Protein AF-A0A9P5J1H8-F1 (afdb_monomer)

Mean predicted aligned error: 4.04 Å

Structure (mmCIF, N/CA/C/O backbone):
data_AF-A0A9P5J1H8-F1
#
_entry.id   AF-A0A9P5J1H8-F1
#
loop_
_atom_site.group_PDB
_atom_site.id
_atom_site.type_symbol
_atom_site.label_atom_id
_atom_site.label_alt_id
_atom_site.label_comp_id
_atom_site.label_asym_id
_atom_site.label_entity_id
_atom_site.label_seq_id
_atom_site.pdbx_PDB_ins_code
_atom_site.Cartn_x
_atom_site.Cartn_y
_atom_site.Cartn_z
_atom_site.occupancy
_atom_site.B_iso_or_equiv
_atom_site.auth_seq_id
_atom_site.auth_comp_id
_atom_site.auth_asym_id
_atom_site.auth_atom_id
_atom_site.pdbx_PDB_model_num
ATOM 1 N N . SER A 1 1 ? 5.364 -8.831 -21.143 1.00 51.84 1 SER A N 1
ATOM 2 C CA . SER A 1 1 ? 4.417 -9.833 -20.614 1.00 51.84 1 SER A CA 1
ATOM 3 C C . SER A 1 1 ? 3.849 -9.305 -19.308 1.00 51.84 1 SER A C 1
ATOM 5 O O . SER A 1 1 ? 4.608 -8.744 -18.527 1.00 51.84 1 SER A O 1
ATOM 7 N N . ASN A 1 2 ? 2.533 -9.400 -19.100 1.00 54.19 2 ASN A N 1
ATOM 8 C CA . ASN A 1 2 ? 1.928 -9.123 -17.793 1.00 54.19 2 ASN A CA 1
ATOM 9 C C . ASN A 1 2 ? 2.329 -10.256 -16.849 1.00 54.19 2 ASN A C 1
ATOM 11 O O . ASN A 1 2 ? 2.255 -11.419 -17.242 1.00 54.19 2 ASN A O 1
ATOM 15 N N . ASN A 1 3 ? 2.794 -9.927 -15.649 1.00 63.38 3 ASN A N 1
ATOM 16 C CA . ASN A 1 3 ? 3.047 -10.925 -14.625 1.00 63.38 3 ASN A CA 1
ATOM 17 C C . ASN A 1 3 ? 1.979 -10.763 -13.540 1.00 63.38 3 ASN A C 1
ATOM 19 O O . ASN A 1 3 ? 2.087 -9.908 -12.661 1.00 63.38 3 ASN A O 1
ATOM 23 N N . ASP A 1 4 ? 0.926 -11.573 -13.650 1.00 59.25 4 ASP A N 1
ATOM 24 C CA . ASP A 1 4 ? -0.263 -11.524 -12.791 1.00 59.25 4 ASP A CA 1
ATOM 25 C C . ASP A 1 4 ? 0.088 -11.655 -11.302 1.00 59.25 4 ASP A C 1
ATOM 27 O O . ASP A 1 4 ?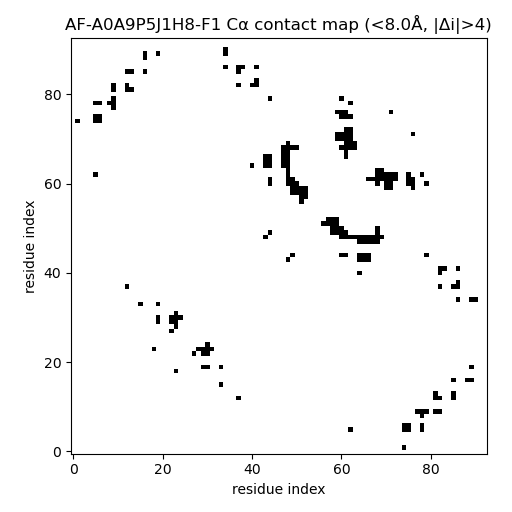 -0.588 -11.074 -10.451 1.00 59.25 4 ASP A O 1
ATOM 31 N N . ALA A 1 5 ? 1.205 -12.326 -10.991 1.00 65.56 5 ALA A N 1
ATOM 32 C CA . ALA A 1 5 ? 1.716 -12.463 -9.633 1.00 65.56 5 ALA A CA 1
ATOM 33 C C . ALA A 1 5 ? 1.960 -11.101 -8.955 1.00 65.56 5 ALA A C 1
ATOM 35 O O . ALA A 1 5 ? 1.714 -10.946 -7.760 1.00 65.56 5 ALA A O 1
ATOM 36 N N . TRP A 1 6 ? 2.383 -10.094 -9.722 1.00 68.56 6 TRP A N 1
ATOM 37 C CA . TRP A 1 6 ? 2.660 -8.752 -9.206 1.00 68.56 6 TRP A CA 1
ATOM 38 C C . TRP A 1 6 ? 1.396 -7.893 -9.119 1.00 68.56 6 TRP A C 1
ATOM 40 O O . TRP A 1 6 ? 1.298 -7.023 -8.257 1.00 68.56 6 TRP A O 1
ATOM 50 N N . GLY A 1 7 ? 0.390 -8.175 -9.955 1.00 69.25 7 GLY A N 1
ATOM 51 C CA . GLY A 1 7 ? -0.921 -7.524 -9.896 1.00 69.25 7 GLY A CA 1
ATOM 52 C C . GLY A 1 7 ? -1.753 -7.928 -8.672 1.00 69.25 7 GLY A C 1
ATOM 53 O O . GLY A 1 7 ? -2.594 -7.148 -8.218 1.00 69.25 7 GLY A O 1
ATOM 54 N N . PHE A 1 8 ? -1.505 -9.106 -8.084 1.00 80.12 8 PHE A N 1
ATOM 55 C CA . PHE A 1 8 ? -2.225 -9.553 -6.885 1.00 80.12 8 PHE A CA 1
ATOM 56 C C . PHE A 1 8 ? -2.030 -8.629 -5.683 1.00 80.12 8 PHE A C 1
ATOM 58 O O . PHE A 1 8 ? -2.995 -8.392 -4.954 1.00 80.12 8 PHE A O 1
ATOM 65 N N . LYS A 1 9 ? -0.832 -8.056 -5.499 1.00 84.31 9 LYS A N 1
ATOM 66 C CA . LYS A 1 9 ? -0.576 -7.095 -4.411 1.00 84.31 9 LYS A CA 1
ATOM 67 C C . LYS A 1 9 ? -1.506 -5.878 -4.521 1.00 84.31 9 LYS A C 1
ATOM 69 O O . LYS A 1 9 ? -2.077 -5.445 -3.526 1.00 84.31 9 LYS A O 1
ATOM 74 N N . ALA A 1 10 ? -1.751 -5.397 -5.739 1.00 86.06 10 ALA A N 1
ATOM 75 C CA . ALA A 1 10 ? -2.644 -4.270 -6.004 1.00 86.06 10 ALA A CA 1
ATOM 76 C C . ALA A 1 10 ? -4.118 -4.590 -5.679 1.00 86.06 10 ALA A C 1
ATOM 78 O O . ALA A 1 10 ? -4.829 -3.803 -5.053 1.00 86.06 10 ALA A O 1
ATOM 79 N N . VAL A 1 11 ? -4.584 -5.787 -6.057 1.00 90.75 11 VAL A N 1
ATOM 80 C CA . VAL A 1 11 ? -5.935 -6.269 -5.714 1.00 90.75 11 VAL A CA 1
ATOM 81 C C . VAL A 1 11 ? -6.098 -6.427 -4.201 1.00 90.75 11 VAL A C 1
ATOM 83 O O . VAL A 1 11 ? -7.130 -6.038 -3.657 1.00 90.75 11 VAL A O 1
ATOM 86 N N . TYR A 1 12 ? -5.076 -6.951 -3.523 1.00 92.75 12 TYR A N 1
ATOM 87 C CA . TYR A 1 12 ? -5.066 -7.090 -2.070 1.00 92.75 12 TYR A CA 1
ATOM 88 C C . TYR A 1 12 ? -5.200 -5.731 -1.369 1.00 92.75 12 TYR A C 1
ATOM 90 O O . TYR A 1 12 ? -6.069 -5.577 -0.511 1.00 92.75 12 TYR A O 1
ATOM 98 N N . ILE A 1 13 ? -4.437 -4.722 -1.801 1.00 95.56 13 ILE A N 1
ATOM 99 C CA . ILE A 1 13 ? -4.533 -3.350 -1.281 1.00 95.56 13 ILE A CA 1
ATOM 100 C C . ILE A 1 13 ? -5.942 -2.770 -1.459 1.00 95.56 13 ILE A C 1
ATOM 102 O O . ILE A 1 13 ? -6.506 -2.250 -0.498 1.00 95.56 13 ILE A O 1
ATOM 106 N N . ARG A 1 14 ? -6.570 -2.931 -2.633 1.00 94.44 14 ARG A N 1
ATOM 107 C CA . ARG A 1 14 ? -7.970 -2.505 -2.836 1.00 94.44 14 ARG A CA 1
ATOM 108 C C . ARG A 1 14 ? -8.954 -3.225 -1.912 1.00 94.44 14 ARG A C 1
ATOM 110 O O . ARG A 1 14 ? -9.903 -2.612 -1.428 1.00 94.44 14 ARG A O 1
ATOM 117 N N . GLY A 1 15 ? -8.735 -4.513 -1.653 1.00 96.19 15 GLY A N 1
ATOM 118 C CA . GLY A 1 15 ? -9.535 -5.273 -0.691 1.00 96.19 15 GLY A CA 1
ATOM 119 C C . GLY A 1 15 ? -9.413 -4.717 0.730 1.00 96.19 15 GLY A C 1
ATOM 120 O O . GLY A 1 15 ? -10.423 -4.532 1.410 1.00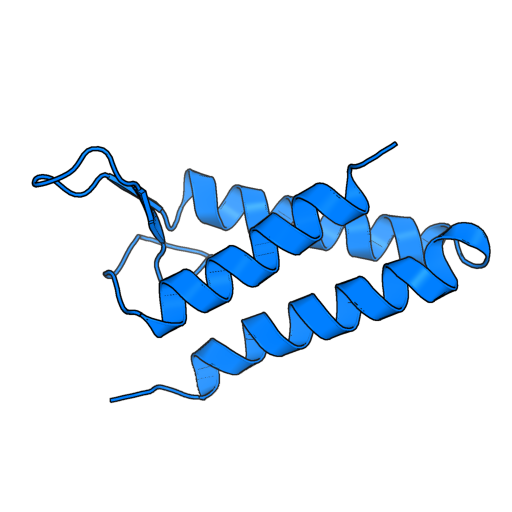 96.19 15 GLY A O 1
ATOM 121 N N . LEU A 1 16 ? -8.190 -4.392 1.156 1.00 96.69 16 LEU A N 1
ATOM 122 C CA . LEU A 1 16 ? -7.931 -3.755 2.448 1.00 96.69 16 LEU A CA 1
ATOM 123 C C . LEU A 1 16 ? -8.556 -2.363 2.540 1.00 96.69 16 LEU A C 1
ATOM 125 O O . LEU A 1 16 ? -9.130 -2.030 3.575 1.00 96.69 16 LEU A O 1
ATOM 129 N N . ALA A 1 17 ? -8.503 -1.581 1.461 1.00 96.88 17 ALA A N 1
ATOM 130 C CA . ALA A 1 17 ? -9.130 -0.268 1.399 1.00 96.88 17 ALA A CA 1
ATOM 131 C C . ALA A 1 17 ? -10.643 -0.361 1.656 1.00 96.88 17 ALA A C 1
ATOM 133 O O . ALA A 1 17 ? -11.193 0.347 2.501 1.00 96.88 17 ALA A O 1
ATOM 134 N N . GLU A 1 18 ? -11.321 -1.294 0.984 1.00 96.69 18 GLU A N 1
ATOM 135 C CA . GLU A 1 18 ? -12.760 -1.481 1.166 1.00 96.69 18 GLU A CA 1
ATOM 136 C C . GLU A 1 18 ? -13.107 -2.010 2.564 1.00 96.69 18 GLU A C 1
ATOM 138 O O . GLU A 1 18 ? -14.107 -1.596 3.159 1.00 96.69 18 GLU A O 1
ATOM 143 N N . LEU A 1 19 ? -12.274 -2.894 3.121 1.00 96.25 19 LEU A N 1
ATOM 144 C CA . LEU A 1 19 ? -12.440 -3.380 4.488 1.00 96.25 19 LEU A CA 1
ATOM 145 C C . LEU A 1 19 ? -12.279 -2.246 5.507 1.00 96.25 19 LEU A C 1
ATOM 147 O O . LEU A 1 19 ? -13.128 -2.103 6.388 1.00 96.25 19 LEU A O 1
ATOM 151 N N . TYR A 1 20 ? -11.245 -1.414 5.354 1.00 96.56 20 TYR A N 1
ATOM 152 C CA . TYR A 1 20 ? -11.017 -0.236 6.188 1.00 96.56 20 TYR A CA 1
ATOM 153 C C . TYR A 1 20 ? -12.227 0.695 6.141 1.00 96.56 20 TYR A C 1
ATOM 155 O O . TYR A 1 20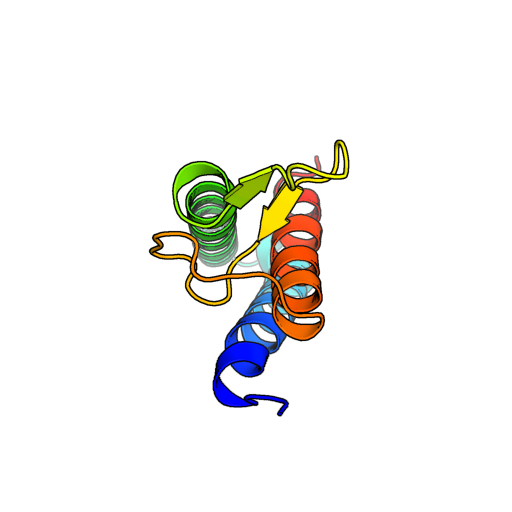 ? -12.796 1.010 7.181 1.00 96.56 20 TYR A O 1
ATOM 163 N N . ARG A 1 21 ? -12.701 1.044 4.940 1.00 95.56 21 ARG A N 1
ATOM 164 C CA . ARG A 1 21 ? -13.850 1.940 4.748 1.00 95.56 21 ARG A CA 1
ATOM 165 C C . ARG A 1 21 ? -15.121 1.450 5.448 1.00 95.56 21 ARG A C 1
ATOM 167 O O . ARG A 1 21 ? -15.926 2.257 5.901 1.00 95.56 21 ARG A O 1
ATOM 174 N N . ARG A 1 22 ? -15.333 0.132 5.512 1.00 95.25 22 ARG A N 1
ATOM 175 C CA . ARG A 1 22 ? -16.531 -0.459 6.129 1.00 95.25 22 ARG A CA 1
ATOM 176 C C . ARG A 1 22 ? -16.403 -0.697 7.627 1.00 95.25 22 ARG A C 1
ATOM 178 O O . ARG A 1 22 ? -17.429 -0.713 8.299 1.00 95.25 22 ARG A O 1
ATOM 185 N N . GLN A 1 23 ? -15.196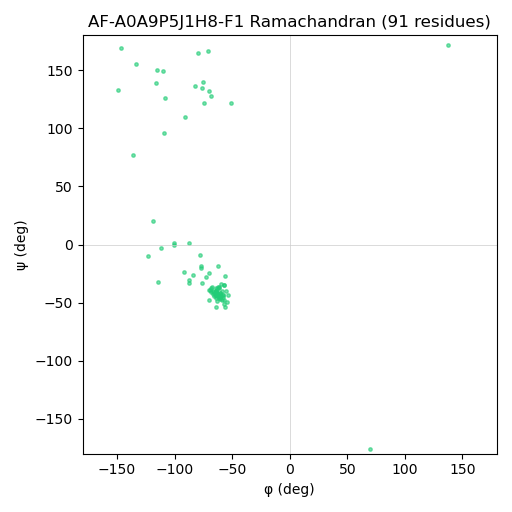 -0.963 8.124 1.00 94.56 23 GLN A N 1
ATOM 186 C CA . GLN A 1 23 ? -15.002 -1.523 9.465 1.00 94.56 23 GLN A CA 1
ATOM 187 C C . GLN A 1 23 ? -14.111 -0.691 10.387 1.00 94.56 23 GLN A C 1
ATOM 189 O O . GLN A 1 23 ? -14.064 -0.988 11.575 1.00 94.56 23 GLN A O 1
ATOM 194 N N . SER A 1 24 ? -13.419 0.347 9.911 1.00 89.88 24 SER A N 1
ATOM 195 C CA . SER A 1 24 ? -12.484 1.113 10.752 1.00 89.88 24 SER A CA 1
ATOM 196 C C . SER A 1 24 ? -13.160 1.765 11.966 1.00 89.88 24 SER A C 1
ATOM 198 O O . SER A 1 24 ? -12.571 1.812 13.045 1.00 89.88 24 SER A O 1
ATOM 200 N N . ALA A 1 25 ? -14.415 2.201 11.823 1.00 90.06 25 ALA A N 1
ATOM 201 C CA . ALA A 1 25 ? -15.190 2.814 12.902 1.00 90.06 25 ALA A CA 1
ATOM 202 C C . ALA A 1 25 ? -15.732 1.800 13.927 1.00 90.06 25 ALA A C 1
ATOM 204 O O . ALA A 1 25 ? -15.862 2.122 15.105 1.00 90.06 25 ALA A O 1
ATOM 205 N N . SER A 1 26 ? -16.064 0.582 13.492 1.00 94.94 26 SER A N 1
ATOM 206 C CA . SER A 1 26 ? -16.627 -0.481 14.341 1.00 94.94 26 SER A CA 1
ATOM 207 C C . SER A 1 26 ? -15.555 -1.392 14.946 1.00 94.94 26 SER A C 1
ATOM 209 O O . SER A 1 26 ? -15.789 -2.022 15.975 1.00 94.94 26 SER A O 1
ATOM 211 N N . ASN A 1 27 ? -14.383 -1.470 14.317 1.00 96.12 27 ASN A N 1
ATOM 212 C CA . ASN A 1 27 ? -13.249 -2.288 14.723 1.00 96.12 27 ASN A CA 1
ATOM 213 C C . ASN A 1 27 ? -11.954 -1.474 14.599 1.00 96.12 27 ASN A C 1
ATOM 215 O O . ASN A 1 27 ? -11.165 -1.645 13.667 1.00 96.12 27 ASN A O 1
ATOM 219 N N . THR A 1 28 ? -11.739 -0.582 15.569 1.00 95.31 28 THR A N 1
ATOM 220 C CA . THR A 1 28 ? -10.560 0.291 15.624 1.00 95.31 28 THR A CA 1
ATOM 221 C C . THR A 1 28 ? -9.236 -0.478 15.544 1.00 95.31 28 THR A C 1
ATOM 223 O O . THR A 1 28 ? -8.392 -0.056 14.757 1.00 95.31 28 THR A O 1
ATOM 226 N N . PRO A 1 29 ? -9.031 -1.620 16.242 1.00 97.38 29 PRO A N 1
ATOM 227 C CA . PRO A 1 29 ? -7.793 -2.390 16.103 1.00 97.38 29 PRO A CA 1
ATOM 228 C C . PRO A 1 29 ? -7.511 -2.843 14.666 1.00 97.38 29 PRO A C 1
ATOM 230 O O . PRO A 1 29 ? -6.384 -2.716 14.191 1.00 97.38 29 PRO A O 1
ATOM 233 N N . LEU A 1 30 ? -8.530 -3.333 13.950 1.00 95.62 30 LEU A N 1
ATOM 234 C CA . LEU A 1 30 ? -8.385 -3.700 12.540 1.00 95.62 30 LEU A CA 1
ATOM 235 C C . LEU A 1 30 ? -8.081 -2.472 11.674 1.00 95.62 30 LEU A C 1
ATOM 237 O O . LEU A 1 30 ? -7.212 -2.540 10.808 1.00 95.62 30 LEU A O 1
ATOM 241 N N . GLY A 1 31 ? -8.766 -1.354 11.929 1.00 96.25 31 GLY A N 1
ATOM 242 C CA . GLY A 1 31 ? -8.489 -0.078 11.272 1.00 96.25 31 GLY A CA 1
ATOM 243 C C . GLY A 1 31 ? -7.023 0.335 11.424 1.00 96.25 31 GLY A C 1
ATOM 244 O O . GLY A 1 31 ? -6.363 0.601 10.423 1.00 96.25 31 GLY A O 1
ATOM 245 N N . THR A 1 32 ? -6.489 0.301 12.648 1.00 96.94 32 THR A N 1
ATOM 246 C CA . THR A 1 32 ? -5.079 0.607 12.935 1.00 96.94 32 THR A CA 1
ATOM 247 C C . THR A 1 32 ? -4.126 -0.341 12.212 1.00 96.94 32 THR A C 1
ATOM 249 O O . THR A 1 32 ? -3.154 0.121 11.624 1.00 96.94 32 THR A O 1
ATOM 252 N N . LEU A 1 33 ? -4.405 -1.649 12.197 1.00 97.69 33 LEU A N 1
ATOM 253 C CA . LEU A 1 33 ? -3.559 -2.621 11.494 1.00 97.69 33 LEU A CA 1
ATOM 254 C C . LEU A 1 33 ? -3.493 -2.348 9.989 1.00 97.69 33 LEU A C 1
ATOM 256 O O . LEU A 1 33 ? -2.408 -2.364 9.411 1.00 97.69 33 LEU A O 1
ATOM 260 N N . ILE A 1 34 ? -4.638 -2.084 9.355 1.00 97.62 34 ILE A N 1
ATOM 261 C CA . ILE A 1 34 ? -4.686 -1.786 7.919 1.00 97.62 34 ILE A CA 1
ATOM 262 C C . ILE A 1 34 ? -3.976 -0.462 7.625 1.00 97.62 34 ILE A C 1
ATOM 264 O O . ILE A 1 34 ? -3.180 -0.401 6.691 1.00 97.62 34 ILE A O 1
ATOM 268 N N . HIS A 1 35 ? -4.227 0.569 8.435 1.00 96.94 35 HIS A N 1
ATOM 269 C CA . HIS A 1 35 ? -3.575 1.875 8.327 1.00 96.94 35 HIS A CA 1
ATOM 270 C C . HIS A 1 35 ? -2.046 1.743 8.392 1.00 96.94 35 HIS A C 1
ATOM 272 O O . HIS A 1 35 ? -1.360 2.087 7.432 1.00 96.94 35 HIS A O 1
ATOM 278 N N . SER A 1 36 ? -1.519 1.097 9.436 1.00 97.88 36 SER A N 1
ATOM 279 C CA . SER A 1 36 ? -0.075 0.874 9.598 1.00 97.88 36 SER A CA 1
ATOM 280 C C . SER A 1 36 ? 0.536 0.019 8.483 1.00 97.88 36 SER A C 1
ATOM 282 O O . SER A 1 36 ? 1.668 0.261 8.054 1.00 97.88 36 SER A O 1
ATOM 284 N N . TYR A 1 37 ? -0.194 -0.989 7.992 1.00 97.06 37 TYR A N 1
ATOM 285 C CA . TYR A 1 37 ? 0.264 -1.810 6.874 1.00 97.06 37 TYR A CA 1
ATOM 286 C C . TYR A 1 37 ? 0.418 -0.975 5.599 1.00 97.06 37 TYR A C 1
ATOM 288 O O . TYR A 1 37 ? 1.467 -1.038 4.959 1.00 97.06 37 T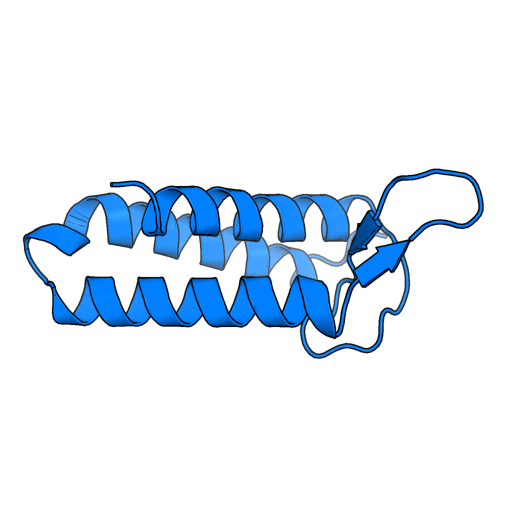YR A O 1
ATOM 296 N N . VAL A 1 38 ? -0.598 -0.179 5.252 1.00 97.25 38 VAL A N 1
ATOM 297 C CA . VAL A 1 38 ? -0.591 0.681 4.060 1.00 97.25 38 VAL A CA 1
ATOM 298 C C . VAL A 1 38 ? 0.507 1.741 4.151 1.00 97.25 38 VAL A C 1
ATOM 300 O O . VAL A 1 38 ? 1.227 1.924 3.172 1.00 97.25 38 VAL A O 1
ATOM 303 N N . ASP A 1 39 ? 0.702 2.362 5.317 1.00 97.69 39 ASP A N 1
ATOM 304 C CA . ASP A 1 39 ? 1.804 3.305 5.554 1.00 97.69 39 ASP A CA 1
ATOM 305 C C . ASP A 1 39 ? 3.167 2.648 5.304 1.00 97.69 39 ASP A C 1
ATOM 307 O O . ASP A 1 39 ? 4.031 3.210 4.631 1.00 97.69 39 ASP A O 1
ATOM 311 N N . THR A 1 40 ? 3.347 1.413 5.780 1.00 97.19 40 THR A N 1
ATOM 312 C CA . THR A 1 40 ? 4.581 0.652 5.550 1.00 97.19 40 THR A CA 1
ATOM 313 C C . THR A 1 40 ? 4.798 0.378 4.060 1.00 97.19 40 THR A C 1
ATOM 315 O O . THR A 1 40 ? 5.911 0.552 3.569 1.00 97.19 40 THR A O 1
ATOM 318 N N . GLN A 1 41 ? 3.748 -0.006 3.321 1.00 95.62 41 GLN A N 1
ATOM 319 C CA . GLN A 1 41 ? 3.868 -0.258 1.879 1.00 95.62 41 GLN A CA 1
ATOM 320 C C . GLN A 1 41 ? 4.176 1.027 1.095 1.00 95.62 41 GLN A C 1
ATOM 322 O O . GLN A 1 41 ? 5.006 1.005 0.188 1.00 95.62 41 GLN A O 1
ATOM 327 N N . ALA A 1 42 ? 3.542 2.149 1.450 1.00 96.50 42 ALA A N 1
ATOM 328 C CA . ALA A 1 42 ? 3.792 3.440 0.813 1.00 96.50 42 ALA A CA 1
ATOM 329 C C . ALA A 1 42 ? 5.233 3.916 1.051 1.00 96.50 42 ALA A C 1
ATOM 331 O O . ALA A 1 42 ? 5.907 4.328 0.107 1.00 96.50 42 ALA A O 1
ATOM 332 N N . ASN A 1 43 ? 5.733 3.789 2.283 1.00 97.38 43 ASN A N 1
ATOM 333 C CA . ASN A 1 43 ? 7.112 4.140 2.616 1.00 97.38 43 ASN A CA 1
ATOM 334 C C . ASN A 1 43 ? 8.121 3.251 1.880 1.00 97.38 43 ASN A C 1
ATOM 336 O O . ASN A 1 43 ? 9.086 3.763 1.323 1.00 97.38 43 ASN A O 1
ATOM 340 N N . ALA A 1 44 ? 7.884 1.939 1.810 1.00 95.69 44 ALA A N 1
ATOM 341 C CA . ALA A 1 44 ? 8.754 1.022 1.074 1.00 95.69 44 ALA A CA 1
ATOM 342 C C . ALA A 1 44 ? 8.823 1.380 -0.425 1.00 95.69 44 ALA A C 1
ATOM 344 O O . ALA A 1 44 ? 9.906 1.446 -1.010 1.00 95.69 44 ALA A O 1
ATOM 345 N N . LEU A 1 45 ? 7.678 1.731 -1.025 1.00 95.00 45 LEU A N 1
ATOM 346 C CA . LEU A 1 45 ? 7.619 2.219 -2.401 1.00 95.00 45 LEU A CA 1
ATOM 347 C C . LEU A 1 45 ? 8.444 3.487 -2.624 1.00 95.00 45 LEU A C 1
ATOM 349 O O . LEU A 1 45 ? 9.133 3.587 -3.636 1.00 95.00 45 LEU A O 1
ATOM 353 N N . ILE A 1 46 ? 8.360 4.451 -1.708 1.00 96.06 46 ILE A N 1
ATOM 354 C CA . ILE A 1 46 ? 9.068 5.731 -1.811 1.00 96.06 46 ILE A CA 1
ATOM 355 C C . ILE A 1 46 ? 10.576 5.539 -1.624 1.00 96.06 46 ILE A C 1
ATOM 357 O O . ILE A 1 46 ? 11.352 6.036 -2.437 1.00 96.06 46 ILE A O 1
ATOM 361 N N . GLU A 1 47 ? 10.984 4.805 -0.593 1.00 96.00 47 GLU A N 1
ATOM 362 C CA . GLU A 1 47 ? 12.380 4.750 -0.144 1.00 96.00 47 GLU A CA 1
ATOM 363 C C . GLU A 1 47 ? 13.217 3.687 -0.871 1.00 96.00 47 GLU A C 1
ATOM 365 O O . GLU A 1 47 ? 14.413 3.879 -1.080 1.00 96.00 47 GLU A O 1
ATOM 370 N N . LEU A 1 48 ? 12.614 2.555 -1.253 1.00 95.69 48 LEU A N 1
ATOM 371 C CA . LEU A 1 48 ? 13.352 1.375 -1.730 1.00 95.69 48 LEU A CA 1
ATOM 372 C C . LEU A 1 48 ? 13.083 1.059 -3.203 1.00 95.69 48 LEU A C 1
ATOM 374 O O . LEU A 1 48 ? 13.959 0.559 -3.914 1.00 95.69 48 LEU A O 1
ATOM 378 N N . ALA A 1 49 ? 11.866 1.349 -3.660 1.00 95.00 49 ALA A N 1
ATOM 379 C CA . ALA A 1 49 ? 11.353 0.897 -4.948 1.00 95.00 49 ALA A CA 1
ATOM 380 C C . ALA A 1 49 ? 10.992 2.047 -5.899 1.00 95.00 49 ALA A C 1
ATOM 382 O O . ALA A 1 49 ? 10.235 1.836 -6.847 1.00 95.00 49 ALA A O 1
ATOM 383 N N . SER A 1 50 ? 11.525 3.252 -5.677 1.00 95.81 50 SER A N 1
ATOM 384 C CA . SER A 1 50 ? 11.312 4.409 -6.549 1.00 95.81 50 SER A CA 1
ATOM 385 C C . SER A 1 50 ? 12.571 4.796 -7.324 1.00 95.81 50 SER A C 1
ATOM 387 O O . SER A 1 50 ? 13.700 4.599 -6.873 1.00 95.81 50 SER A O 1
ATOM 389 N N . ASN A 1 51 ? 12.382 5.352 -8.521 1.00 95.44 51 ASN A N 1
ATOM 390 C CA . ASN A 1 51 ? 13.453 5.985 -9.281 1.00 95.44 51 ASN A CA 1
ATOM 391 C C . ASN A 1 51 ? 12.908 7.124 -10.146 1.00 95.44 51 ASN A C 1
ATOM 393 O O . ASN A 1 51 ? 11.915 6.953 -10.865 1.00 95.44 51 ASN A O 1
ATOM 397 N N . THR A 1 52 ? 13.578 8.274 -10.107 1.00 94.25 52 THR A N 1
ATOM 398 C CA . THR A 1 52 ? 13.307 9.401 -11.002 1.00 94.25 52 THR A CA 1
ATOM 399 C C . THR A 1 52 ? 13.847 9.092 -12.392 1.00 94.25 52 THR A C 1
ATOM 401 O O . THR A 1 52 ? 15.038 8.849 -12.588 1.00 94.25 52 THR A O 1
ATOM 404 N N . LEU A 1 53 ? 12.964 9.113 -13.385 1.00 89.31 53 LEU A N 1
ATOM 405 C CA . LEU A 1 53 ? 13.321 8.783 -14.759 1.00 89.31 53 LEU A CA 1
ATOM 406 C C . LEU A 1 53 ? 14.239 9.858 -15.344 1.00 89.31 53 LEU A C 1
ATOM 408 O O . LEU A 1 53 ? 13.888 11.025 -15.359 1.00 89.31 53 LEU A O 1
ATOM 412 N N . THR A 1 54 ? 15.386 9.491 -15.912 1.00 89.88 54 THR A N 1
ATOM 413 C CA . THR A 1 54 ? 16.373 10.472 -16.416 1.00 89.88 54 THR A CA 1
ATOM 414 C C . THR A 1 54 ? 15.870 11.364 -17.557 1.00 89.88 54 THR A C 1
ATOM 416 O O . THR A 1 54 ? 16.453 12.411 -17.827 1.00 89.88 54 THR A O 1
ATOM 419 N N . TRP A 1 55 ? 14.795 10.958 -18.236 1.00 87.69 55 TRP A N 1
ATOM 420 C CA . TRP A 1 55 ? 14.179 11.674 -19.354 1.00 87.69 55 TRP A CA 1
ATOM 421 C C . TRP A 1 55 ? 12.920 12.469 -18.961 1.00 87.69 55 TRP A C 1
ATOM 423 O O . TRP A 1 55 ? 12.293 13.079 -19.826 1.00 87.69 55 TRP A O 1
ATOM 433 N N . SER A 1 56 ? 12.527 12.465 -17.683 1.00 89.31 56 SER A N 1
ATOM 434 C CA . SER A 1 56 ? 11.323 13.128 -17.167 1.00 89.31 56 SER A CA 1
ATOM 435 C C . SER A 1 56 ? 11.550 13.640 -15.738 1.00 89.31 56 SER A C 1
ATOM 437 O O . SER A 1 56 ? 12.525 13.302 -15.087 1.00 89.31 56 SER A O 1
ATOM 439 N N . THR A 1 57 ? 10.643 14.454 -15.207 1.00 88.94 57 THR A N 1
ATOM 440 C CA . THR A 1 57 ? 10.589 14.729 -13.759 1.00 88.94 57 THR A CA 1
ATOM 441 C C . THR A 1 57 ? 9.744 13.700 -13.004 1.00 88.94 57 THR A C 1
ATOM 443 O O . THR A 1 57 ? 9.559 13.818 -11.796 1.00 88.94 57 THR A O 1
ATOM 446 N N . ALA A 1 58 ? 9.200 12.704 -13.710 1.00 89.75 58 ALA A N 1
ATO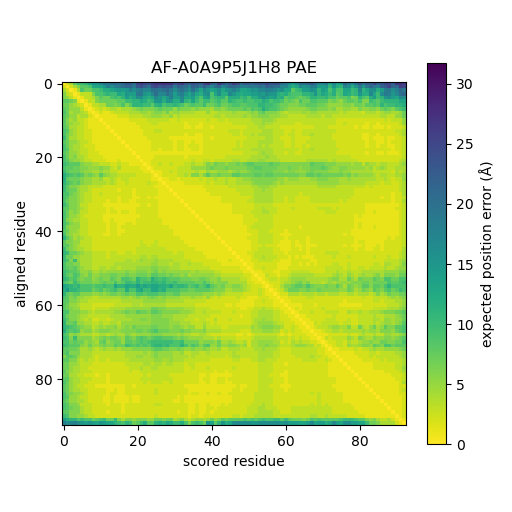M 447 C CA . ALA A 1 58 ? 8.355 11.673 -13.131 1.00 89.75 58 ALA A CA 1
ATOM 448 C C . ALA A 1 58 ? 9.168 10.631 -12.348 1.00 89.75 58 ALA A C 1
ATOM 450 O O . ALA A 1 58 ? 10.165 10.091 -12.839 1.00 89.75 58 ALA A O 1
ATOM 451 N N . THR A 1 59 ? 8.671 10.301 -11.159 1.00 94.38 59 THR A N 1
ATOM 452 C CA . THR A 1 59 ? 9.091 9.131 -10.388 1.00 94.38 59 THR A CA 1
ATOM 453 C C . THR A 1 59 ? 8.355 7.900 -10.896 1.00 94.38 59 THR A C 1
ATOM 455 O O . THR A 1 59 ? 7.151 7.940 -11.147 1.00 94.38 59 THR A O 1
ATOM 458 N N . SER A 1 60 ? 9.087 6.804 -11.041 1.00 94.31 60 SER A N 1
ATOM 459 C CA . SER A 1 60 ? 8.546 5.494 -11.384 1.00 94.31 60 SER A CA 1
ATOM 460 C C . SER A 1 60 ? 8.759 4.514 -10.243 1.00 94.31 60 SER A C 1
ATOM 462 O O . SER A 1 60 ? 9.734 4.629 -9.501 1.00 94.31 60 SER A O 1
ATOM 464 N N . TYR A 1 61 ? 7.848 3.552 -10.130 1.00 93.81 61 TYR A N 1
ATOM 465 C CA . TYR A 1 61 ? 7.858 2.562 -9.058 1.00 93.81 61 TYR A CA 1
ATOM 466 C C . TYR A 1 61 ? 8.075 1.143 -9.580 1.00 93.81 61 TYR A C 1
ATOM 468 O O . TYR A 1 61 ? 7.519 0.755 -10.616 1.00 93.81 61 TYR A O 1
ATOM 476 N N . ALA A 1 62 ? 8.886 0.381 -8.860 1.00 91.19 62 ALA A N 1
ATOM 477 C CA . ALA A 1 62 ? 9.210 -0.998 -9.170 1.00 91.19 62 ALA A CA 1
ATOM 478 C C . ALA A 1 62 ? 8.115 -1.969 -8.728 1.00 91.19 62 ALA A C 1
ATOM 480 O O . ALA A 1 62 ? 7.196 -1.657 -7.964 1.00 91.19 62 ALA A O 1
ATOM 481 N N . ALA A 1 63 ? 8.223 -3.171 -9.272 1.00 85.25 63 ALA A N 1
ATOM 482 C CA . ALA A 1 63 ? 7.352 -4.286 -8.967 1.00 85.25 63 ALA A CA 1
ATOM 483 C C . ALA A 1 63 ? 7.591 -4.800 -7.537 1.00 85.25 63 ALA A C 1
ATOM 485 O O . ALA A 1 63 ? 6.654 -5.167 -6.817 1.00 85.25 63 ALA A O 1
ATOM 486 N N . ASP A 1 64 ? 8.864 -4.819 -7.141 1.00 88.94 64 ASP A N 1
ATOM 487 C CA . ASP A 1 64 ? 9.305 -5.242 -5.825 1.00 88.94 64 ASP A CA 1
ATOM 488 C C . ASP A 1 64 ? 9.360 -4.048 -4.880 1.00 88.94 64 ASP A C 1
ATOM 490 O O . ASP A 1 64 ? 10.191 -3.156 -5.029 1.00 88.94 64 ASP A O 1
ATOM 494 N N . TRP A 1 65 ? 8.439 -4.014 -3.919 1.00 89.06 65 TRP A N 1
ATOM 495 C CA . TRP A 1 65 ? 8.331 -2.913 -2.962 1.00 89.06 65 TRP A CA 1
ATOM 496 C C . TRP A 1 65 ? 9.398 -2.988 -1.872 1.00 89.06 65 TRP A C 1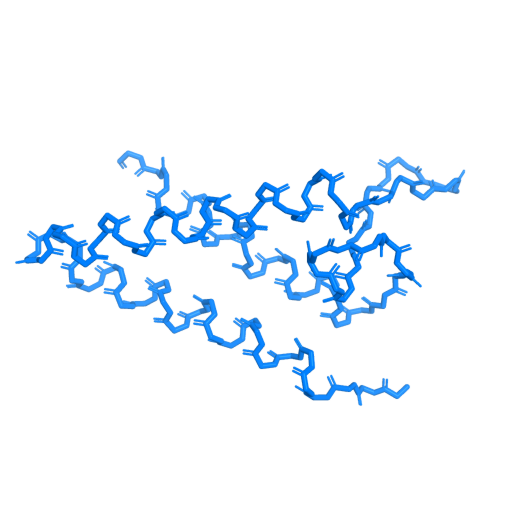
ATOM 498 O O . TRP A 1 65 ? 9.670 -1.980 -1.233 1.00 89.06 65 TRP A O 1
ATOM 508 N N . GLU A 1 66 ? 10.024 -4.152 -1.679 1.00 89.44 66 GLU A N 1
ATOM 509 C CA . GLU A 1 66 ? 11.177 -4.303 -0.783 1.00 89.44 66 GLU A CA 1
ATOM 510 C C . GLU A 1 66 ? 12.468 -3.777 -1.436 1.00 89.44 66 GLU A C 1
ATOM 512 O O . GLU A 1 66 ? 13.487 -3.603 -0.767 1.00 89.44 66 GLU A O 1
ATOM 517 N N . GLY A 1 67 ? 12.394 -3.446 -2.730 1.00 88.69 67 GLY A N 1
ATOM 518 C CA . GLY A 1 67 ? 13.489 -2.918 -3.520 1.00 88.69 67 GLY A CA 1
ATOM 519 C C . GLY A 1 67 ? 14.601 -3.942 -3.797 1.00 88.69 67 GLY A C 1
ATOM 520 O O . GLY A 1 67 ? 14.509 -5.111 -3.426 1.00 88.69 67 GLY A O 1
ATOM 521 N N . PRO A 1 68 ? 15.689 -3.500 -4.451 1.00 92.50 68 PRO A N 1
ATOM 522 C CA . PRO A 1 68 ? 15.849 -2.171 -5.041 1.00 92.50 68 PRO A CA 1
ATOM 523 C C . PRO A 1 68 ? 14.971 -1.992 -6.289 1.00 92.50 68 PRO A C 1
ATOM 525 O O . PRO A 1 68 ? 14.469 -2.961 -6.854 1.00 92.50 68 PRO A O 1
ATOM 528 N N . TYR A 1 69 ? 14.820 -0.749 -6.754 1.00 91.38 69 TYR A N 1
ATOM 529 C CA . TYR A 1 69 ? 14.148 -0.461 -8.023 1.00 91.38 69 TYR A CA 1
ATOM 530 C C . TYR A 1 69 ? 14.723 -1.304 -9.181 1.00 91.38 69 TYR A C 1
ATOM 532 O O . TYR A 1 69 ? 15.909 -1.205 -9.500 1.00 91.38 69 TYR A O 1
ATOM 540 N N . ASP A 1 70 ? 13.870 -2.096 -9.835 1.00 88.94 70 ASP A N 1
ATOM 541 C CA . ASP A 1 70 ? 14.245 -3.047 -10.893 1.00 88.94 70 ASP A CA 1
ATOM 542 C C . ASP A 1 70 ? 13.720 -2.666 -12.288 1.00 88.94 70 ASP A C 1
ATOM 544 O O . ASP A 1 70 ? 14.031 -3.322 -13.286 1.00 88.94 70 ASP A O 1
ATOM 548 N N . GLY A 1 71 ? 12.953 -1.581 -12.384 1.00 88.00 71 GLY A N 1
ATOM 549 C CA . GLY A 1 71 ? 12.430 -1.074 -13.641 1.00 88.00 71 GLY A CA 1
ATOM 550 C C . GLY A 1 71 ? 10.977 -0.630 -13.570 1.00 88.00 71 GLY A C 1
ATOM 551 O O . GLY A 1 71 ? 10.249 -0.836 -12.603 1.00 88.00 71 GLY A O 1
ATOM 552 N N . MET A 1 72 ? 10.555 -0.006 -14.662 1.00 86.00 72 MET A N 1
ATOM 553 C CA . MET A 1 72 ? 9.222 0.550 -14.830 1.00 86.00 72 MET A CA 1
ATOM 554 C C . MET A 1 72 ? 8.434 -0.302 -15.817 1.00 86.00 72 MET A C 1
ATOM 556 O O . MET A 1 72 ? 8.833 -0.454 -16.973 1.00 86.00 72 MET A O 1
ATOM 560 N N . TYR A 1 73 ? 7.255 -0.754 -15.394 1.00 87.56 73 TYR A N 1
ATOM 561 C CA . TYR A 1 73 ? 6.254 -1.346 -16.275 1.00 87.56 73 TYR A CA 1
ATOM 562 C C . TYR A 1 73 ? 4.875 -0.749 -15.984 1.00 87.56 73 TYR A C 1
ATOM 564 O O . TYR A 1 73 ? 4.601 -0.297 -14.875 1.00 87.56 73 TYR A O 1
ATOM 572 N N . ALA A 1 74 ? 3.967 -0.767 -16.963 1.00 87.44 74 ALA A N 1
ATOM 573 C CA . ALA A 1 74 ? 2.629 -0.190 -16.786 1.00 87.44 74 ALA A CA 1
ATOM 574 C C . ALA A 1 74 ? 1.886 -0.779 -15.569 1.00 87.44 74 ALA A C 1
ATOM 576 O O . ALA A 1 74 ? 1.252 -0.053 -14.808 1.00 87.44 74 ALA A O 1
ATOM 577 N N . TRP A 1 75 ? 2.013 -2.087 -15.343 1.00 83.81 75 TRP A N 1
ATOM 578 C CA . TRP A 1 75 ? 1.384 -2.777 -14.218 1.00 83.81 75 TRP A CA 1
ATOM 579 C C . TRP A 1 75 ? 2.041 -2.462 -12.863 1.00 83.81 75 TRP A C 1
ATOM 581 O O . TRP A 1 75 ? 1.333 -2.463 -11.859 1.00 83.81 75 TRP A O 1
ATOM 591 N N . THR A 1 76 ? 3.337 -2.121 -12.810 1.00 87.94 76 THR A N 1
ATOM 592 C CA . THR A 1 76 ? 3.971 -1.669 -11.555 1.00 87.94 76 THR A CA 1
ATOM 593 C C . THR A 1 76 ? 3.463 -0.293 -11.155 1.00 87.94 76 THR A C 1
ATOM 595 O O . THR A 1 76 ? 3.164 -0.065 -9.986 1.00 87.94 76 THR A O 1
ATOM 598 N N . GLN A 1 77 ? 3.262 0.597 -12.134 1.00 91.38 77 GLN A N 1
ATOM 599 C CA . GLN A 1 77 ? 2.710 1.926 -11.868 1.00 91.38 77 GLN A CA 1
ATOM 600 C C . GLN A 1 77 ? 1.255 1.847 -11.390 1.00 91.38 77 GLN A C 1
ATOM 602 O O . GLN A 1 77 ? 0.875 2.555 -10.463 1.00 91.38 77 GLN A O 1
ATOM 607 N N . LEU A 1 78 ? 0.446 0.956 -11.976 1.00 89.88 78 LEU A N 1
ATOM 608 C CA . LEU A 1 78 ? -0.927 0.725 -11.514 1.00 89.88 78 LEU A CA 1
ATOM 609 C C . LEU A 1 78 ? -0.965 0.146 -10.095 1.00 89.88 78 LEU A C 1
ATOM 611 O O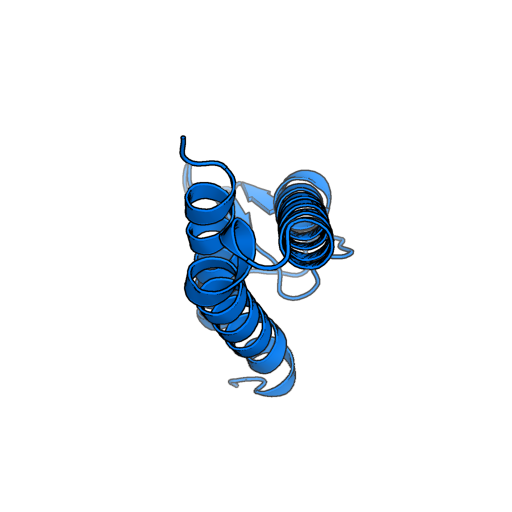 . LEU A 1 78 ? -1.779 0.579 -9.286 1.00 89.88 78 LEU A O 1
ATOM 615 N N . ALA A 1 79 ? -0.063 -0.782 -9.770 1.00 90.50 79 ALA A N 1
ATOM 616 C CA . ALA A 1 79 ? 0.033 -1.324 -8.419 1.00 90.50 79 ALA A CA 1
ATOM 617 C C . ALA A 1 79 ? 0.426 -0.249 -7.390 1.00 90.50 79 ALA A C 1
ATOM 619 O O . ALA A 1 79 ? -0.173 -0.182 -6.318 1.00 90.50 79 ALA A O 1
ATOM 620 N N . ALA A 1 80 ? 1.379 0.624 -7.730 1.00 93.75 80 ALA A N 1
ATOM 621 C CA . ALA A 1 80 ? 1.754 1.757 -6.886 1.00 93.75 80 ALA A CA 1
ATOM 622 C C . ALA A 1 80 ? 0.599 2.759 -6.713 1.00 93.75 80 ALA A C 1
ATOM 624 O O . ALA A 1 80 ? 0.387 3.272 -5.615 1.00 93.75 80 ALA A O 1
ATOM 625 N N . LEU A 1 81 ? -0.198 2.995 -7.762 1.00 94.19 81 LEU A N 1
ATOM 626 C CA . LEU A 1 81 ? -1.384 3.852 -7.687 1.00 94.19 81 LEU A CA 1
ATOM 627 C C . LEU A 1 81 ? -2.411 3.327 -6.674 1.00 94.19 81 LEU A C 1
ATOM 629 O O . LEU A 1 81 ? -2.960 4.117 -5.908 1.00 94.19 81 LEU A O 1
ATOM 633 N N . ASP A 1 82 ? -2.650 2.014 -6.636 1.00 94.81 82 ASP A N 1
ATOM 634 C CA . ASP A 1 82 ? -3.548 1.412 -5.646 1.00 94.81 82 ASP A CA 1
ATOM 635 C C . ASP A 1 82 ? -3.026 1.610 -4.208 1.00 94.81 82 ASP A C 1
ATOM 637 O O . ASP A 1 82 ? -3.815 1.907 -3.306 1.00 94.81 82 ASP A O 1
ATOM 641 N N . VAL A 1 83 ? -1.705 1.519 -3.989 1.00 95.62 83 VAL A N 1
ATOM 642 C CA . VAL A 1 83 ? -1.077 1.801 -2.682 1.00 95.62 83 VAL A CA 1
ATOM 643 C C . VAL A 1 83 ? -1.255 3.259 -2.287 1.00 95.62 83 VAL A C 1
ATOM 645 O O . VAL A 1 83 ? -1.788 3.523 -1.213 1.00 95.62 83 VAL A O 1
ATOM 648 N N . PHE A 1 84 ? -0.874 4.211 -3.141 1.00 96.88 84 PHE A N 1
ATOM 649 C CA . PHE A 1 84 ? -0.954 5.633 -2.797 1.00 96.88 84 PHE A CA 1
ATOM 650 C C . PHE A 1 84 ? -2.392 6.135 -2.669 1.00 96.88 84 PHE A C 1
ATOM 652 O O . PHE A 1 84 ? -2.687 6.918 -1.768 1.00 96.88 84 PHE A O 1
ATOM 659 N N . GLY A 1 85 ? -3.307 5.654 -3.513 1.00 96.62 85 GLY A N 1
ATOM 660 C CA . GLY A 1 85 ? -4.730 5.961 -3.380 1.00 96.62 85 GLY A CA 1
ATOM 661 C C . GLY A 1 85 ? -5.286 5.483 -2.038 1.00 96.62 85 GLY A C 1
ATOM 662 O O . GLY A 1 85 ? -5.986 6.227 -1.349 1.00 96.62 85 GLY A O 1
ATOM 663 N N . THR A 1 86 ? -4.910 4.271 -1.623 1.00 97.00 86 THR A N 1
ATOM 664 C CA . THR A 1 86 ? -5.299 3.730 -0.314 1.00 97.00 86 THR A CA 1
ATOM 665 C C . THR A 1 86 ? -4.626 4.488 0.827 1.00 97.00 86 THR A C 1
ATOM 667 O O . THR A 1 86 ? -5.294 4.799 1.806 1.00 97.00 86 THR A O 1
ATOM 670 N N . PHE A 1 87 ? -3.347 4.845 0.693 1.00 97.62 87 PHE A N 1
ATOM 671 C CA . PHE A 1 87 ? -2.598 5.632 1.676 1.00 97.62 87 PHE A CA 1
ATOM 672 C C . PHE A 1 87 ? -3.274 6.973 1.960 1.00 97.62 87 PHE A C 1
ATOM 674 O O . PHE A 1 87 ? -3.507 7.303 3.120 1.00 97.62 87 PHE A O 1
ATOM 681 N N . VAL A 1 88 ? -3.666 7.709 0.916 1.00 97.31 88 VAL A N 1
ATOM 682 C CA . VAL A 1 88 ? -4.427 8.956 1.075 1.00 97.31 88 VAL A CA 1
ATOM 683 C C . VAL A 1 88 ? -5.757 8.686 1.771 1.00 97.31 88 VAL A C 1
ATOM 685 O O . VAL A 1 88 ? -6.105 9.402 2.703 1.00 97.31 88 VAL A O 1
ATOM 688 N N . MET A 1 89 ? -6.490 7.647 1.364 1.00 96.62 89 MET A N 1
ATOM 689 C CA . MET A 1 89 ? -7.792 7.318 1.949 1.00 96.62 89 MET A CA 1
ATOM 690 C C . MET A 1 89 ? -7.704 7.014 3.451 1.00 96.62 89 MET A C 1
ATOM 692 O O . MET A 1 89 ? -8.530 7.511 4.210 1.00 96.62 89 MET A O 1
ATOM 696 N N . VAL A 1 90 ? -6.727 6.213 3.889 1.00 96.31 90 VAL A N 1
ATOM 697 C CA . VAL A 1 90 ? -6.600 5.825 5.306 1.00 96.31 90 VAL A CA 1
ATOM 698 C C . VAL A 1 90 ? -6.005 6.931 6.185 1.00 96.31 90 VAL A C 1
ATOM 700 O O . VAL A 1 90 ? -6.195 6.892 7.396 1.00 96.31 90 VAL A O 1
ATOM 703 N N . ASN A 1 91 ? -5.307 7.907 5.594 1.00 95.88 91 ASN A N 1
ATOM 704 C CA . ASN A 1 91 ? -4.725 9.064 6.289 1.00 95.88 91 ASN A CA 1
ATOM 705 C C . ASN A 1 91 ? -5.563 10.349 6.160 1.00 95.88 91 ASN A C 1
ATOM 707 O O . ASN A 1 91 ? -5.167 11.395 6.678 1.00 95.88 91 ASN A O 1
ATOM 711 N N . SER A 1 92 ? -6.693 10.305 5.450 1.00 87.12 92 SER A N 1
ATOM 712 C CA . SER A 1 92 ? -7.595 11.453 5.343 1.00 87.12 92 SER A CA 1
ATOM 713 C C . SER A 1 92 ? -8.391 11.632 6.646 1.00 87.12 92 SER A C 1
ATOM 715 O O . SER A 1 92 ? -8.805 10.627 7.228 1.00 87.12 92 SER A O 1
ATOM 717 N N . PRO A 1 93 ? -8.589 12.879 7.112 1.00 65.81 93 PRO A N 1
ATOM 718 C CA . PRO A 1 93 ? -9.332 13.182 8.336 1.00 65.81 93 PRO A CA 1
ATOM 719 C C . PRO A 1 93 ? -10.834 12.880 8.241 1.00 65.81 93 PRO A C 1
ATOM 721 O O . PRO A 1 93 ? -11.392 12.924 7.119 1.00 65.81 93 PRO A O 1
#

Solvent-accessible surface area (backbone atoms only — not comparable to full-atom values): 5120 Å² total; per-residue (Å²): 132,88,6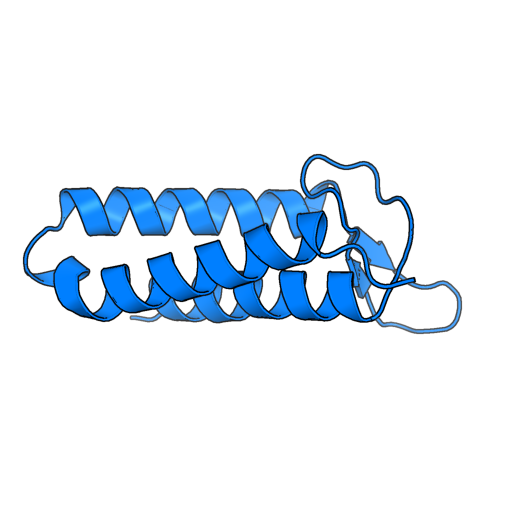0,66,80,61,49,48,59,26,54,50,44,51,52,50,43,54,48,38,76,74,34,30,89,83,35,53,73,58,26,52,52,52,42,55,50,41,50,51,53,46,49,29,31,63,77,34,3,42,47,71,40,94,91,52,92,51,72,40,33,20,74,48,43,86,37,68,56,80,53,77,48,76,65,22,45,54,30,49,47,38,43,52,54,39,39,52,61,67,68,54,134

pLDDT: mean 90.56, std 9.68, range [51.84, 97.88]

Radius of gyration: 13.93 Å; Cα contacts (8 Å, |Δi|>4): 119; chains: 1; bounding box: 33×27×37 Å

Secondary structure (DSSP, 8-state):
---HHHHHHHHHHHHHHHHHHHHTTT-HHHHHHHHHHHHHHHHHHHHTSEEE-TTSS-EEE-S-TTS------HHHHHHHHHHHHHHHHHH--

Sequence (93 aa):
SNNDAWGFKAVYIRGLAELYRRQSASNTPLGTLIHSYVDTQANALIELASNTLTWSTATSYAADWEGPYDGMYAWTQLAALDVFGTFVMVNSP

Foldseek 3Di:
DDDVVLLVLLVVLVVLLVCLVVPCVPDVVSLVVSLVVLVVLLCLQVPAFWDQDPVDNDIAGASDSVDHHPDHDPSRRSSSVSSVVSNCSSPPD